Protein AF-A0AAD6Z0B3-F1 (afdb_monomer_lite)

Sequence (141 aa):
LFTPQLYPSNTAHHMPIITPNSPSMCVTHNVSGSTMAILSEQIQKGADIVNKVTTGTATWSELFSKHNFLHRYHNYIQVIALSQDAQQQMKWAGTVESKMQHLIMKLEFVDNLQLAHPFVKGFDRVVQYASEDEARDVLHG

InterPro domains:
  IPR007010 Poly(A) polymerase, RNA-binding domain [PF04926] (69-140)
  IPR007012 Poly(A) polymerase, central domain [PF04928] (3-66)
  IPR011068 Nucleotidyltransferase, class I-like, C-terminal [SSF55003] (67-140)

Radius of gyration: 20.33 Å; chains: 1; bounding box: 39×51×51 Å

Foldseek 3Di:
DQDCVVDVLNVPQPDFDWDPDPPIDGPSRLCDPQNSVVVVVLVVVLVVQVVCVVVVNHDPVVNVDDDPVVVPDPDDDDDDFDDPDPVVSVVRVVVVVVCVSVVQNVQVPDPPDDHDDDDPDDDDDDDDDDDPVVVVVVVVD

Secondary structure (DSSP, 8-state):
---TTT-GGGGG-SS--B-SSSSP-BTTTT--HHHHHHHHHHHHHHHHHHHHHHTTSS-HHHHTPPP-HHHH-S---------SSHHHHHHHHHHHHHHHHHHHHHHTTSTT-------SS--------SSHHHHHHHHH-

Organism: NCBI:txid1033008

Structure (mmCIF, N/CA/C/O backbone):
data_AF-A0AAD6Z0B3-F1
#
_entry.id   AF-A0AAD6Z0B3-F1
#
loop_
_atom_site.group_PDB
_atom_site.id
_atom_site.type_symbol
_atom_site.label_atom_id
_atom_site.label_alt_id
_atom_site.label_comp_id
_atom_site.label_asym_id
_atom_site.label_entity_id
_atom_site.label_seq_id
_atom_site.pdbx_PDB_ins_code
_atom_site.Cartn_x
_atom_site.Cartn_y
_atom_site.Cartn_z
_atom_site.occupancy
_atom_site.B_iso_or_equiv
_atom_site.auth_seq_id
_atom_site.auth_comp_id
_atom_site.auth_asym_id
_atom_site.auth_atom_id
_atom_site.pdbx_PDB_model_num
ATOM 1 N N . LEU A 1 1 ? 7.128 24.143 3.648 1.00 78.56 1 LEU A N 1
ATOM 2 C CA . LEU A 1 1 ? 6.215 24.260 4.803 1.00 78.56 1 LEU A CA 1
ATOM 3 C C . LEU A 1 1 ? 4.850 23.770 4.364 1.00 78.56 1 LEU A C 1
ATOM 5 O O . LEU A 1 1 ? 4.363 24.226 3.332 1.00 78.56 1 LEU A O 1
ATOM 9 N N . PHE A 1 2 ? 4.256 22.839 5.104 1.00 78.88 2 PHE A N 1
ATOM 10 C CA . PHE A 1 2 ? 2.896 22.399 4.827 1.00 78.88 2 PHE A CA 1
ATOM 11 C C . PHE A 1 2 ? 1.909 23.490 5.256 1.00 78.88 2 PHE A C 1
ATOM 13 O O . PHE A 1 2 ? 1.700 23.739 6.442 1.00 78.88 2 PHE A O 1
ATOM 20 N N . THR A 1 3 ? 1.329 24.182 4.281 1.00 82.00 3 THR A N 1
ATOM 21 C CA . THR A 1 3 ? 0.329 25.230 4.509 1.00 82.00 3 THR A CA 1
ATOM 22 C C . THR A 1 3 ? -0.716 25.182 3.392 1.00 82.00 3 THR A C 1
ATOM 24 O O . THR A 1 3 ? -0.493 25.776 2.337 1.00 82.00 3 THR A O 1
ATOM 27 N N . PRO A 1 4 ? -1.843 24.470 3.583 1.00 77.50 4 PRO A N 1
ATOM 28 C CA . PRO A 1 4 ? -2.897 24.328 2.571 1.00 77.50 4 PRO A CA 1
ATOM 29 C C . PRO A 1 4 ? -3.509 25.654 2.116 1.00 77.50 4 PRO A C 1
ATOM 31 O O . PRO A 1 4 ? -3.898 25.788 0.964 1.00 77.50 4 PRO A O 1
ATOM 34 N N . GLN A 1 5 ? -3.542 26.653 3.002 1.00 82.94 5 GLN A N 1
ATOM 35 C CA . GLN A 1 5 ? -4.079 27.982 2.690 1.00 82.94 5 GLN A CA 1
ATOM 36 C C . GLN A 1 5 ? -3.165 28.799 1.762 1.00 82.94 5 GLN A C 1
ATOM 38 O O . GLN A 1 5 ? -3.646 29.679 1.060 1.00 82.94 5 GLN A O 1
ATOM 43 N N . LEU A 1 6 ? -1.855 28.523 1.767 1.00 83.06 6 LEU A N 1
ATOM 44 C CA . LEU A 1 6 ? -0.868 29.256 0.964 1.00 83.06 6 LEU A CA 1
ATOM 45 C C . LEU A 1 6 ? -0.480 28.507 -0.314 1.00 83.06 6 LEU A C 1
ATOM 47 O O . LEU A 1 6 ? -0.166 29.135 -1.320 1.00 83.06 6 LEU A O 1
ATOM 51 N N . TYR A 1 7 ? -0.493 27.173 -0.281 1.00 86.00 7 TYR A N 1
ATOM 52 C CA . TYR A 1 7 ? -0.050 26.334 -1.390 1.00 86.00 7 TYR A CA 1
ATOM 53 C C . TYR A 1 7 ? -1.168 25.370 -1.800 1.00 86.00 7 TYR A C 1
ATOM 55 O O . TYR A 1 7 ? -1.411 24.396 -1.083 1.00 86.00 7 TYR A O 1
ATOM 63 N N . PRO A 1 8 ? -1.806 25.583 -2.965 1.00 86.56 8 PRO A N 1
ATOM 64 C CA . PRO A 1 8 ? -2.859 24.703 -3.471 1.00 86.56 8 PRO A CA 1
ATOM 65 C C . PRO A 1 8 ? -2.415 23.248 -3.654 1.00 86.56 8 PRO A C 1
ATOM 67 O O . PRO A 1 8 ? -3.218 22.339 -3.518 1.00 86.56 8 PRO A O 1
ATOM 70 N N . SER A 1 9 ? -1.128 22.987 -3.892 1.00 84.19 9 SER A N 1
ATOM 71 C CA . SER A 1 9 ? -0.613 21.612 -3.938 1.00 84.19 9 SER A CA 1
ATOM 72 C C . SER A 1 9 ? -0.830 20.851 -2.624 1.00 84.19 9 SER A C 1
ATOM 74 O O . SER A 1 9 ? -1.041 19.643 -2.646 1.00 84.19 9 SER A O 1
ATOM 76 N N . ASN A 1 10 ? -0.844 21.550 -1.484 1.00 84.56 10 ASN A N 1
ATOM 77 C CA . ASN A 1 10 ? -1.058 20.930 -0.181 1.00 84.56 10 ASN A CA 1
ATOM 78 C C . ASN A 1 10 ? -2.531 20.550 0.076 1.00 84.56 10 ASN A C 1
ATOM 80 O O . ASN A 1 10 ? -2.794 19.758 0.980 1.00 84.56 10 ASN A O 1
ATOM 84 N N . THR A 1 11 ? -3.496 21.096 -0.675 1.00 85.50 11 THR A N 1
ATOM 85 C CA . THR A 1 11 ? -4.917 20.721 -0.529 1.00 85.50 11 THR A CA 1
ATOM 86 C C . THR A 1 11 ? -5.237 19.392 -1.210 1.00 85.50 11 THR A C 1
ATOM 88 O O . THR A 1 11 ? -6.232 18.762 -0.868 1.00 85.50 11 THR A O 1
ATOM 91 N N . ALA A 1 12 ? -4.376 18.934 -2.124 1.00 87.00 12 ALA A N 1
ATOM 92 C CA . ALA A 1 12 ? -4.537 17.670 -2.836 1.00 87.00 12 ALA A CA 1
ATOM 93 C C . ALA A 1 12 ? -4.137 16.430 -2.007 1.00 87.00 12 ALA A C 1
ATOM 95 O O . ALA A 1 12 ? -4.318 15.306 -2.468 1.00 87.00 12 ALA A O 1
ATOM 96 N N . HIS A 1 13 ? -3.586 16.589 -0.797 1.00 89.31 13 HIS A N 1
ATOM 97 C CA . HIS A 1 13 ? -3.217 15.443 0.040 1.00 89.31 13 HIS A CA 1
ATOM 98 C C . HIS A 1 13 ? -4.446 14.772 0.663 1.00 89.31 13 HIS A C 1
ATOM 100 O O . HIS A 1 13 ? -5.167 15.387 1.445 1.00 89.31 13 HIS A O 1
ATOM 106 N N . HIS A 1 14 ? -4.624 13.478 0.390 1.00 90.56 14 HIS A N 1
ATOM 107 C CA . HIS A 1 14 ? -5.775 12.700 0.861 1.00 90.56 14 HIS A CA 1
ATOM 108 C C . HIS A 1 14 ? -5.764 12.398 2.368 1.00 90.56 14 HIS A C 1
ATOM 110 O O . HIS A 1 14 ? -6.819 12.358 2.995 1.00 90.56 14 HIS A O 1
ATOM 116 N N . MET A 1 15 ? -4.584 12.185 2.958 1.00 93.56 15 MET A N 1
ATOM 117 C CA . MET A 1 15 ? -4.430 11.875 4.384 1.00 93.56 15 MET A CA 1
ATOM 118 C C . MET A 1 15 ? -3.214 12.611 4.951 1.00 93.56 15 MET A C 1
ATOM 120 O O . MET A 1 15 ? -2.158 12.003 5.077 1.00 93.56 15 MET A O 1
ATOM 124 N N . PRO A 1 16 ? -3.289 13.914 5.256 1.00 93.12 16 PRO A N 1
ATOM 125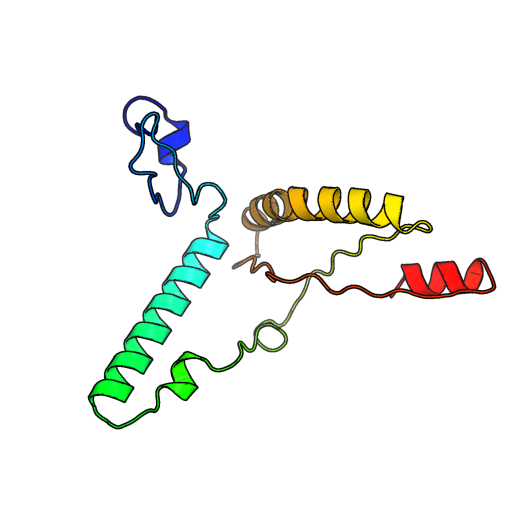 C CA . PRO A 1 16 ? -2.118 14.673 5.681 1.00 93.12 16 PRO A CA 1
ATOM 126 C C . PRO A 1 16 ? -1.659 14.291 7.099 1.00 93.12 16 PRO A C 1
ATOM 128 O O . PRO A 1 16 ? -2.334 14.589 8.081 1.00 93.12 16 PRO A O 1
ATOM 131 N N . ILE A 1 17 ? -0.476 13.678 7.210 1.00 94.06 17 ILE A N 1
ATOM 132 C CA . ILE A 1 17 ? 0.249 13.467 8.472 1.00 94.06 17 ILE A CA 1
ATOM 133 C C . ILE A 1 17 ? 1.519 14.313 8.408 1.00 94.06 17 ILE A C 1
ATOM 135 O O . ILE A 1 17 ? 2.332 14.155 7.495 1.00 94.06 17 ILE A O 1
ATOM 139 N N . ILE A 1 18 ? 1.667 15.255 9.339 1.00 94.25 18 ILE A N 1
ATOM 140 C CA . ILE A 1 18 ? 2.653 16.335 9.230 1.00 94.25 18 ILE A CA 1
ATOM 141 C C . ILE A 1 18 ? 3.826 16.101 10.178 1.00 94.25 18 ILE A C 1
ATOM 143 O O . ILE A 1 18 ? 3.631 15.771 11.348 1.00 94.25 18 ILE A O 1
ATOM 147 N N . THR A 1 19 ? 5.052 16.288 9.681 1.00 94.44 19 THR A N 1
ATOM 148 C CA . THR A 1 19 ? 6.248 16.240 10.529 1.00 94.44 19 THR A CA 1
ATOM 149 C C . THR A 1 19 ? 6.217 17.360 11.577 1.00 94.44 19 THR A C 1
ATOM 151 O O . THR A 1 19 ? 5.859 18.494 11.251 1.00 94.44 19 THR A O 1
ATOM 154 N N . PRO A 1 20 ? 6.625 17.087 12.831 1.00 93.06 20 PRO A N 1
ATOM 155 C CA . PRO A 1 20 ? 6.603 18.092 13.896 1.00 93.06 20 PRO A CA 1
ATOM 156 C C . PRO A 1 20 ? 7.752 19.109 13.796 1.00 93.06 20 PRO A C 1
ATOM 158 O O . PRO A 1 20 ? 7.715 20.144 14.456 1.00 93.06 20 PRO A O 1
ATOM 161 N N . ASN A 1 21 ? 8.792 18.822 13.005 1.00 90.81 21 ASN A N 1
ATOM 162 C CA . ASN A 1 21 ? 9.958 19.689 12.843 1.00 90.81 21 ASN A CA 1
ATOM 163 C C . ASN A 1 21 ? 9.741 20.769 11.768 1.00 90.81 21 ASN A C 1
ATOM 165 O O . ASN A 1 21 ? 8.898 20.637 10.883 1.00 90.81 21 ASN A O 1
ATOM 169 N N . SER A 1 22 ? 10.521 21.849 11.849 1.00 86.62 22 SER A N 1
ATOM 170 C CA . SER A 1 22 ? 10.525 22.916 10.844 1.00 86.62 22 SER A CA 1
ATOM 171 C C . SER A 1 22 ? 11.678 22.717 9.844 1.00 86.62 22 SER A C 1
ATOM 173 O O . SER A 1 22 ? 12.797 22.462 10.295 1.00 86.62 22 SER A O 1
ATOM 175 N N . PRO A 1 23 ? 11.454 22.863 8.520 1.00 88.06 23 PRO A N 1
ATOM 176 C CA . PRO A 1 23 ? 10.163 23.106 7.870 1.00 88.06 23 PRO A CA 1
ATOM 177 C C . PRO A 1 23 ? 9.278 21.849 7.851 1.00 88.06 23 PRO A C 1
ATOM 179 O O . PRO A 1 23 ? 9.723 20.775 7.453 1.00 88.06 23 PRO A O 1
ATOM 182 N N . SER A 1 24 ? 7.998 22.005 8.210 1.00 89.75 24 SER A N 1
ATOM 183 C CA . SER A 1 24 ? 7.053 20.883 8.244 1.00 89.75 24 SER A CA 1
ATOM 184 C C . SER A 1 24 ? 6.677 20.392 6.843 1.00 89.75 24 SER A C 1
ATOM 186 O O . SER A 1 24 ? 6.570 21.187 5.895 1.00 89.75 24 SER A O 1
ATOM 188 N N . MET A 1 25 ? 6.463 19.080 6.720 1.00 90.19 25 MET A N 1
ATOM 189 C CA . MET A 1 25 ? 6.116 18.387 5.475 1.00 90.19 25 MET A CA 1
ATOM 190 C C . MET A 1 25 ? 5.086 17.278 5.715 1.00 90.19 25 MET A C 1
ATOM 192 O O . MET A 1 25 ? 4.976 16.751 6.819 1.00 90.19 25 MET A O 1
ATOM 196 N N . CYS A 1 26 ? 4.348 16.906 4.667 1.00 92.25 26 CYS A N 1
ATOM 197 C CA . CYS A 1 26 ? 3.435 15.765 4.688 1.00 92.25 26 CYS A CA 1
ATOM 198 C C . CYS A 1 26 ? 4.206 14.461 4.420 1.00 92.25 26 CYS A C 1
ATOM 200 O O . CYS A 1 26 ? 4.753 14.270 3.330 1.00 92.25 26 CYS A O 1
ATOM 202 N N . VAL A 1 27 ? 4.251 13.549 5.395 1.00 93.31 27 VAL A N 1
ATOM 203 C CA . VAL A 1 27 ? 4.943 12.251 5.232 1.00 93.31 27 VAL A CA 1
ATOM 204 C C . VAL A 1 27 ? 4.137 11.262 4.392 1.00 93.31 27 VAL A C 1
ATOM 206 O O . VAL A 1 27 ? 4.692 10.389 3.738 1.00 93.31 27 VAL A O 1
ATOM 209 N N . THR A 1 28 ? 2.826 11.445 4.345 1.00 92.94 28 THR A N 1
ATOM 210 C CA . THR A 1 28 ? 1.847 10.629 3.618 1.00 92.94 28 THR A CA 1
ATOM 211 C C . THR A 1 28 ? 1.506 11.216 2.247 1.00 92.94 28 THR A C 1
ATOM 213 O O . THR A 1 28 ? 0.403 11.044 1.733 1.00 92.94 28 THR A O 1
ATOM 216 N N . HIS A 1 29 ? 2.453 11.911 1.613 1.00 90.38 29 HIS A N 1
ATOM 217 C CA . HIS A 1 29 ? 2.222 12.556 0.318 1.00 90.38 29 HIS A CA 1
ATOM 218 C C . HIS A 1 29 ? 1.916 11.575 -0.824 1.00 90.38 29 HIS A C 1
ATOM 220 O O . HIS A 1 29 ? 1.279 11.974 -1.791 1.00 90.38 29 HIS A O 1
ATOM 226 N N . ASN A 1 30 ? 2.320 10.307 -0.693 1.00 91.50 30 ASN A N 1
ATOM 227 C CA . ASN A 1 30 ? 2.044 9.247 -1.667 1.00 91.50 30 ASN A CA 1
ATOM 228 C C . ASN A 1 30 ? 0.691 8.547 -1.454 1.00 91.50 30 ASN A C 1
ATOM 230 O O . ASN A 1 30 ? 0.378 7.610 -2.178 1.00 91.50 30 ASN A O 1
ATOM 234 N N . VAL A 1 31 ? -0.118 8.952 -0.471 1.00 93.25 31 VAL A N 1
ATOM 235 C CA . VAL A 1 31 ? -1.461 8.379 -0.308 1.00 93.25 31 VAL A CA 1
ATOM 236 C C . VAL A 1 31 ? -2.348 8.865 -1.456 1.00 93.25 31 VAL A C 1
ATOM 238 O O . VAL A 1 31 ? -2.621 10.058 -1.566 1.00 93.25 31 VAL A O 1
ATOM 241 N N . SER A 1 32 ? -2.793 7.931 -2.297 1.00 93.00 32 SER A N 1
ATOM 242 C CA . SER A 1 32 ? -3.792 8.127 -3.356 1.00 93.00 32 SER A CA 1
ATOM 243 C C . SER A 1 32 ? -5.216 7.850 -2.860 1.00 93.00 32 SER A C 1
ATOM 245 O O . SER A 1 32 ? -5.399 7.302 -1.766 1.00 93.00 32 SER A O 1
ATOM 247 N N . GLY A 1 33 ? -6.226 8.144 -3.685 1.00 92.81 33 GLY A N 1
ATOM 248 C CA . GLY A 1 33 ? -7.628 7.869 -3.357 1.00 92.81 33 GLY A CA 1
ATOM 249 C C . GLY A 1 33 ? -7.896 6.391 -3.045 1.00 92.81 33 GLY A C 1
ATOM 250 O O . GLY A 1 33 ? -8.542 6.077 -2.043 1.00 92.81 33 GLY A O 1
ATOM 251 N N . SER A 1 34 ? -7.326 5.471 -3.828 1.00 93.81 34 SER A N 1
ATOM 252 C CA . SER A 1 34 ? -7.462 4.027 -3.599 1.00 93.81 34 SER A CA 1
ATOM 253 C C . SER A 1 34 ? -6.808 3.602 -2.292 1.00 93.81 34 SER A C 1
ATOM 255 O O . SER A 1 34 ? -7.430 2.924 -1.474 1.00 93.81 34 SER A O 1
ATOM 257 N N . THR A 1 35 ? -5.557 4.016 -2.063 1.00 94.19 35 THR A N 1
ATOM 258 C CA . THR A 1 35 ? -4.838 3.651 -0.830 1.00 94.19 35 THR A CA 1
ATOM 259 C C . THR A 1 35 ? -5.505 4.226 0.419 1.00 94.19 35 THR A C 1
ATOM 261 O O . THR A 1 35 ? -5.547 3.545 1.440 1.00 94.19 35 THR A O 1
ATOM 264 N N . MET A 1 36 ? -6.104 5.419 0.326 1.00 95.12 36 MET A N 1
ATOM 265 C CA . MET A 1 36 ? -6.914 6.009 1.391 1.00 95.12 36 MET A CA 1
ATOM 266 C C . MET A 1 36 ? -8.130 5.135 1.711 1.00 95.12 36 MET A C 1
ATOM 268 O O . MET A 1 36 ? -8.335 4.783 2.869 1.00 95.12 36 MET A O 1
ATOM 272 N N . ALA A 1 37 ? -8.897 4.724 0.696 1.00 94.75 37 ALA A N 1
ATOM 273 C CA . ALA A 1 37 ? -10.070 3.869 0.885 1.00 94.75 37 ALA A CA 1
ATOM 274 C C . ALA A 1 37 ? -9.708 2.522 1.538 1.00 94.75 37 ALA A C 1
ATOM 276 O O . ALA A 1 37 ? -10.383 2.075 2.468 1.00 94.75 37 ALA A O 1
ATOM 277 N N . ILE A 1 38 ? -8.607 1.903 1.099 1.00 94.56 38 ILE A N 1
ATOM 278 C CA . ILE A 1 38 ? -8.085 0.659 1.682 1.00 94.56 38 ILE A CA 1
ATOM 279 C C . ILE A 1 38 ? -7.690 0.874 3.142 1.00 94.56 38 ILE A C 1
ATOM 281 O O . ILE A 1 38 ? -8.053 0.072 4.001 1.00 94.56 38 ILE A O 1
ATOM 285 N N . LEU A 1 39 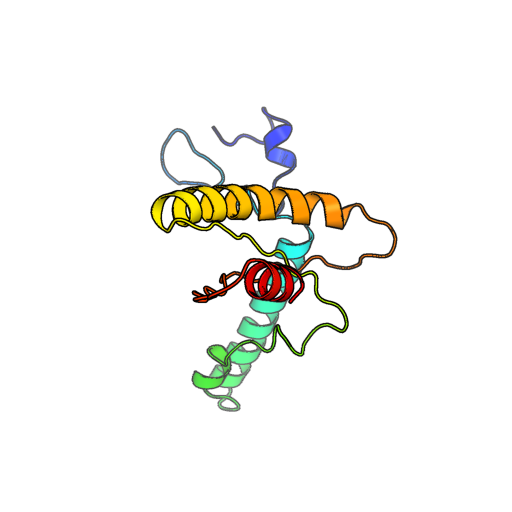? -6.960 1.952 3.433 1.00 95.38 39 LEU A N 1
ATOM 286 C CA . LEU A 1 39 ? -6.497 2.255 4.781 1.00 95.38 39 LEU A CA 1
ATOM 287 C C . LEU A 1 39 ? -7.671 2.516 5.731 1.00 95.38 39 LEU A C 1
ATOM 289 O O . LEU A 1 39 ? -7.695 1.955 6.824 1.00 95.38 39 LEU A O 1
ATOM 293 N N . SER A 1 40 ? -8.679 3.280 5.303 1.00 96.31 40 SER A N 1
ATOM 294 C CA . SER A 1 40 ? -9.910 3.489 6.072 1.00 96.31 40 SER A CA 1
ATOM 295 C C . SER A 1 40 ? -10.633 2.173 6.372 1.00 96.31 40 SER A C 1
ATOM 297 O O . SER A 1 40 ? -11.032 1.941 7.512 1.00 96.31 40 SER A O 1
ATOM 299 N N . GLU A 1 41 ? -10.747 1.277 5.389 1.00 95.75 41 GLU A N 1
ATOM 300 C CA . GLU A 1 41 ? -11.344 -0.047 5.590 1.00 95.75 41 GLU A CA 1
ATOM 301 C C . GLU A 1 41 ? -10.541 -0.896 6.591 1.00 95.75 41 GLU A C 1
ATOM 303 O O . GLU A 1 41 ? -11.127 -1.543 7.458 1.00 95.75 41 GLU A O 1
ATOM 308 N N . GLN A 1 42 ? -9.205 -0.905 6.497 1.00 95.56 42 GLN A N 1
ATOM 309 C CA . GLN A 1 42 ? -8.361 -1.664 7.427 1.00 95.56 42 GLN A CA 1
ATOM 310 C C . GLN A 1 42 ? -8.426 -1.109 8.853 1.00 95.56 42 GLN A C 1
ATOM 312 O O . GLN A 1 42 ? -8.484 -1.890 9.801 1.00 95.56 42 GLN A O 1
ATOM 317 N N . ILE A 1 43 ? -8.464 0.217 9.016 1.00 97.00 43 ILE A N 1
ATOM 318 C CA . ILE A 1 43 ? -8.620 0.858 10.329 1.00 97.00 43 ILE A CA 1
ATOM 319 C C . ILE A 1 43 ? -9.966 0.472 10.949 1.00 97.00 43 ILE A C 1
ATOM 321 O O . ILE A 1 43 ? -10.001 0.090 12.118 1.00 97.00 43 ILE A O 1
ATOM 325 N N . GLN A 1 44 ? -11.053 0.497 10.169 1.00 97.62 44 GLN A N 1
ATOM 326 C CA . GLN A 1 44 ? -12.369 0.087 10.661 1.00 97.62 44 GLN A CA 1
ATOM 327 C C . GLN A 1 44 ? -12.382 -1.390 11.073 1.00 97.62 44 GLN A C 1
ATOM 329 O O . GLN A 1 44 ? -12.798 -1.713 12.183 1.00 97.62 44 GLN A O 1
ATOM 334 N N . LYS A 1 45 ? -11.851 -2.285 10.229 1.00 96.50 45 LYS A N 1
ATOM 335 C CA . LYS A 1 45 ? -11.726 -3.714 10.564 1.00 96.50 45 LYS A CA 1
ATOM 336 C C . LYS A 1 45 ? -10.916 -3.937 11.839 1.00 96.50 45 LYS A C 1
ATOM 338 O O . LYS A 1 45 ? -11.298 -4.754 12.672 1.00 96.50 45 LYS A O 1
ATOM 343 N N . GLY A 1 46 ? -9.813 -3.207 12.003 1.00 97.19 46 GLY A N 1
ATOM 344 C CA . GLY A 1 46 ? -8.996 -3.254 13.211 1.00 97.19 46 GLY A CA 1
ATOM 345 C C . GLY A 1 46 ? -9.777 -2.820 14.451 1.00 97.19 46 GLY A C 1
ATOM 346 O O . GLY A 1 46 ? -9.741 -3.519 15.461 1.00 97.19 46 GLY A O 1
ATOM 347 N N . ALA A 1 47 ? -10.533 -1.722 14.362 1.00 97.62 47 ALA A N 1
ATOM 348 C CA . ALA A 1 47 ? -11.387 -1.250 15.450 1.00 97.62 47 ALA A CA 1
ATOM 349 C C . ALA A 1 47 ? -12.444 -2.297 15.845 1.00 97.62 47 ALA A C 1
ATOM 351 O O . ALA A 1 47 ? -12.622 -2.578 17.031 1.00 97.62 47 ALA A O 1
ATOM 352 N N . ASP A 1 48 ? -13.084 -2.935 14.863 1.00 97.44 48 ASP A N 1
ATOM 353 C CA . ASP A 1 48 ? -14.080 -3.982 15.103 1.00 97.44 48 ASP A CA 1
ATOM 354 C C . ASP A 1 48 ? -13.469 -5.203 15.812 1.00 97.44 48 ASP A C 1
ATOM 356 O O . ASP A 1 48 ? -14.066 -5.744 16.744 1.00 97.44 48 ASP A O 1
ATOM 360 N N . ILE A 1 49 ? -12.268 -5.631 15.405 1.00 97.19 49 ILE A N 1
ATOM 361 C CA . ILE A 1 49 ? -11.551 -6.742 16.050 1.00 97.19 49 ILE A CA 1
ATOM 362 C C . ILE A 1 49 ? -11.156 -6.367 17.479 1.00 97.19 49 ILE A C 1
ATOM 364 O O . ILE A 1 49 ? -11.391 -7.151 18.394 1.00 97.19 49 ILE A O 1
ATOM 368 N N . VAL A 1 50 ? -10.610 -5.168 17.699 1.00 97.75 50 VAL A N 1
ATOM 369 C CA . VAL A 1 50 ? -10.232 -4.704 19.043 1.00 97.75 50 VAL A CA 1
ATOM 370 C C . VAL A 1 50 ? -11.445 -4.693 19.976 1.00 97.75 50 VAL A C 1
ATOM 372 O O . VAL A 1 50 ? -11.351 -5.208 21.087 1.00 97.75 50 VAL A O 1
ATOM 375 N N . ASN A 1 51 ? -12.609 -4.227 19.512 1.00 97.62 51 ASN A N 1
ATOM 376 C CA . ASN A 1 51 ? -13.850 -4.277 20.291 1.00 97.62 51 ASN A CA 1
ATOM 377 C C . ASN A 1 51 ? -14.255 -5.717 20.665 1.00 97.62 51 ASN A C 1
ATOM 379 O O . ASN A 1 51 ? -14.680 -5.983 21.794 1.00 97.62 51 ASN A O 1
ATOM 383 N N . LYS A 1 52 ? -14.095 -6.677 19.745 1.00 97.38 52 LYS A N 1
ATOM 384 C CA . LYS A 1 52 ? -14.345 -8.102 20.025 1.00 97.38 52 LYS A CA 1
ATOM 385 C C . LYS A 1 52 ? -13.356 -8.678 21.036 1.00 97.38 52 LYS A C 1
ATOM 387 O O . LYS A 1 52 ? -13.757 -9.424 21.925 1.00 97.38 52 LYS A O 1
ATOM 392 N N . VAL A 1 53 ? -12.086 -8.288 20.954 1.00 97.25 53 VAL A N 1
ATOM 393 C CA . VAL A 1 53 ? -11.067 -8.678 21.937 1.00 97.25 53 VAL A CA 1
ATOM 394 C C . VAL A 1 53 ? -11.418 -8.126 23.321 1.00 97.25 53 VAL A C 1
ATOM 396 O O . VAL A 1 53 ? -11.379 -8.867 24.299 1.00 97.25 53 VAL A O 1
ATOM 399 N N . THR A 1 54 ? -11.845 -6.863 23.418 1.00 95.56 54 THR A N 1
ATOM 400 C CA . THR A 1 54 ? -12.277 -6.253 24.688 1.00 95.56 54 THR A CA 1
ATOM 401 C C . THR A 1 54 ? -13.507 -6.941 25.288 1.00 95.56 54 THR A C 1
ATOM 403 O O . THR A 1 54 ? -13.616 -7.036 26.507 1.00 95.56 54 THR A O 1
ATOM 406 N N . THR A 1 55 ? -14.413 -7.462 24.457 1.00 96.31 55 THR A N 1
ATOM 407 C CA . THR A 1 55 ? -15.592 -8.233 24.901 1.00 96.31 55 THR A CA 1
ATOM 408 C C . THR A 1 55 ? -15.311 -9.726 25.119 1.00 96.31 55 THR A C 1
ATOM 410 O O . THR A 1 55 ? -16.214 -10.462 25.507 1.00 96.31 55 THR A O 1
ATOM 413 N N . GLY A 1 56 ? -14.074 -10.187 24.890 1.00 95.06 56 GLY A N 1
ATOM 414 C CA . GLY A 1 56 ? -13.667 -11.585 25.069 1.00 95.06 56 GLY A CA 1
ATOM 415 C C . GLY A 1 56 ? -14.156 -12.542 23.976 1.00 95.06 56 GLY A C 1
ATOM 416 O O . GLY A 1 56 ? -14.136 -13.752 24.178 1.00 95.06 56 GLY A O 1
ATOM 417 N N . THR A 1 57 ? -14.604 -12.022 22.829 1.00 95.62 57 THR A N 1
ATOM 418 C CA . THR A 1 57 ? -15.158 -12.810 21.709 1.00 95.62 57 THR A CA 1
ATOM 419 C C . THR A 1 57 ? -14.172 -13.038 20.559 1.00 95.62 57 THR A C 1
ATOM 421 O O . THR A 1 57 ? -14.506 -13.741 19.608 1.00 95.62 57 THR A O 1
ATOM 424 N N . ALA A 1 58 ? -12.969 -12.468 20.645 1.00 95.88 58 ALA A N 1
ATOM 425 C CA . ALA A 1 58 ? -11.876 -12.642 19.689 1.00 95.88 58 ALA A CA 1
ATOM 426 C C . ALA A 1 58 ? -10.516 -12.616 20.403 1.00 95.88 58 ALA A C 1
ATOM 428 O O . ALA A 1 58 ? -10.412 -12.179 21.553 1.00 95.88 58 ALA A O 1
ATOM 429 N N . THR A 1 59 ? -9.458 -13.035 19.710 1.00 96.50 59 THR A N 1
ATOM 430 C CA . THR A 1 59 ? -8.078 -12.998 20.223 1.00 96.50 59 THR A CA 1
ATOM 431 C C . THR A 1 59 ? -7.201 -11.984 19.489 1.00 96.50 59 THR A C 1
ATOM 433 O O . THR A 1 59 ? -7.412 -11.673 18.320 1.00 96.50 59 THR A O 1
ATOM 436 N N . TRP A 1 60 ? -6.136 -11.505 20.145 1.00 95.69 60 TRP A N 1
ATOM 437 C CA . TRP A 1 60 ? -5.161 -10.594 19.523 1.00 95.69 60 TRP A CA 1
ATOM 438 C C . TRP A 1 60 ? -4.515 -11.159 18.250 1.00 95.69 60 TRP A C 1
ATOM 440 O O . TRP A 1 60 ? -4.136 -10.395 17.369 1.00 95.69 60 TRP A O 1
ATOM 450 N N . SER A 1 61 ? -4.414 -12.484 18.119 1.00 96.50 61 SER A N 1
ATOM 451 C CA . SER A 1 61 ? -3.913 -13.132 16.901 1.00 96.50 61 SER A CA 1
ATOM 452 C C . SER A 1 61 ? -4.767 -12.840 15.664 1.00 96.50 61 SER A C 1
ATOM 454 O O . SER A 1 61 ? -4.223 -12.797 14.563 1.00 96.50 61 SER A O 1
ATOM 456 N N . GLU A 1 62 ? -6.072 -12.597 15.819 1.00 94.81 62 GLU A N 1
ATOM 457 C CA . GLU A 1 62 ? -6.962 -12.264 14.700 1.00 94.81 62 GLU A CA 1
ATOM 458 C C . GLU A 1 62 ? -6.629 -10.895 14.097 1.00 94.81 62 GLU A C 1
ATOM 460 O O . GLU A 1 62 ? -6.658 -10.740 12.874 1.00 94.81 62 GLU A O 1
ATOM 465 N N . LEU A 1 63 ? -6.231 -9.928 14.934 1.00 95.81 63 LEU A N 1
ATOM 466 C CA . LEU A 1 63 ? -5.814 -8.591 14.496 1.00 95.81 63 LEU A CA 1
ATOM 467 C C . LEU A 1 63 ? -4.578 -8.645 13.585 1.00 95.81 63 LEU A C 1
ATOM 469 O O . LEU A 1 63 ? -4.454 -7.848 12.660 1.00 95.81 63 LEU A O 1
ATOM 473 N N . PHE A 1 64 ? -3.684 -9.606 13.828 1.00 95.50 64 PHE A N 1
ATOM 474 C CA . PHE A 1 64 ? -2.448 -9.808 13.065 1.00 95.50 64 PHE A CA 1
ATOM 475 C C . PHE A 1 64 ? -2.556 -10.936 12.033 1.00 95.50 64 PHE A C 1
ATOM 477 O O . PHE A 1 64 ? -1.541 -11.440 11.543 1.00 95.50 64 PHE A O 1
ATOM 484 N N . SER A 1 65 ? -3.778 -11.357 11.700 1.00 94.19 65 SER A N 1
ATOM 485 C CA . SER A 1 65 ? -4.000 -12.365 10.670 1.00 94.19 65 SER A CA 1
ATOM 486 C C . SER A 1 65 ? -3.448 -11.901 9.316 1.00 94.19 65 SER A C 1
ATOM 488 O O . SER A 1 65 ? -3.498 -10.726 8.944 1.00 94.19 65 SER A O 1
ATOM 490 N N . LYS A 1 66 ? -2.863 -12.839 8.564 1.00 91.94 66 LYS A N 1
ATOM 491 C CA . LYS A 1 66 ? -2.254 -12.533 7.267 1.00 91.94 66 LYS A CA 1
ATOM 492 C C . LYS A 1 66 ? -3.332 -12.066 6.286 1.00 91.94 66 LYS A C 1
ATOM 494 O O . LYS A 1 66 ? -4.363 -12.716 6.136 1.00 91.94 66 LYS A O 1
ATOM 499 N N . HIS A 1 67 ? -3.061 -10.979 5.564 1.00 89.56 67 HIS A N 1
ATOM 500 C CA . HIS A 1 67 ? -3.980 -10.466 4.553 1.00 89.56 67 HIS A CA 1
ATOM 501 C C . HIS A 1 67 ? -4.248 -11.498 3.440 1.00 89.56 67 HIS A C 1
ATOM 503 O O . HIS A 1 67 ? -3.372 -12.266 3.033 1.00 89.56 67 HIS A O 1
ATOM 509 N N . ASN A 1 68 ? -5.434 -11.438 2.845 1.00 90.88 68 ASN A N 1
ATOM 510 C CA . ASN A 1 68 ? -5.857 -12.301 1.741 1.00 90.88 68 ASN A CA 1
ATOM 511 C C . ASN A 1 68 ? -5.760 -11.614 0.366 1.00 90.88 68 ASN A C 1
ATOM 513 O O . ASN A 1 68 ? -6.518 -11.953 -0.536 1.00 90.88 68 ASN A O 1
ATOM 517 N N . PHE A 1 69 ? -4.831 -10.663 0.193 1.00 91.44 69 PHE A N 1
ATOM 518 C CA . PHE A 1 69 ? -4.695 -9.828 -1.012 1.00 91.44 69 PHE A CA 1
ATOM 519 C C . PHE A 1 69 ? -4.850 -10.594 -2.341 1.00 91.44 69 PHE A C 1
ATOM 521 O O . PHE A 1 69 ? -5.617 -10.161 -3.194 1.00 91.44 69 PHE A O 1
ATOM 528 N N . LEU A 1 70 ? -4.182 -11.747 -2.494 1.00 89.50 70 LEU A N 1
ATOM 529 C CA . LEU A 1 70 ? -4.180 -12.570 -3.721 1.00 89.50 70 LEU A CA 1
ATOM 530 C C . LEU A 1 70 ? -5.481 -13.347 -3.991 1.00 89.50 70 LEU A C 1
ATOM 532 O O . LEU A 1 70 ? -5.633 -13.921 -5.060 1.00 89.50 70 LEU A O 1
ATOM 536 N N . HIS A 1 71 ? -6.409 -13.369 -3.037 1.00 92.31 71 HIS A N 1
ATOM 537 C CA . HIS A 1 71 ? -7.729 -13.994 -3.187 1.00 92.31 71 HIS A CA 1
ATOM 538 C C . HIS A 1 71 ? -8.862 -12.965 -3.111 1.00 92.31 71 HIS A C 1
ATOM 540 O O . HIS A 1 71 ? -10.034 -13.315 -3.209 1.00 92.31 71 HIS A O 1
ATOM 546 N N . ARG A 1 72 ? -8.524 -11.696 -2.864 1.00 92.25 72 ARG A N 1
ATOM 547 C CA . ARG A 1 72 ? -9.489 -10.626 -2.620 1.00 92.25 72 ARG A CA 1
ATOM 548 C C . ARG A 1 72 ? -10.067 -10.042 -3.911 1.00 92.25 72 ARG A C 1
ATOM 550 O O . ARG A 1 72 ? -11.171 -9.505 -3.878 1.00 92.25 72 ARG A O 1
ATOM 557 N N . TYR A 1 73 ? -9.325 -10.103 -5.011 1.00 93.81 73 TYR A N 1
ATOM 558 C CA . TYR A 1 73 ? -9.675 -9.459 -6.272 1.00 93.81 73 TYR A CA 1
ATOM 559 C C . TYR A 1 73 ? -9.813 -10.494 -7.387 1.00 93.81 73 TYR A C 1
ATOM 561 O O . TYR A 1 73 ? -9.155 -11.528 -7.374 1.00 93.81 73 TYR A O 1
ATOM 569 N N . HIS A 1 74 ? -10.667 -10.200 -8.367 1.00 92.88 74 HIS A N 1
ATOM 570 C CA . HIS A 1 74 ? -10.821 -11.042 -9.556 1.00 92.88 74 HIS A CA 1
ATOM 571 C C . HIS A 1 74 ? 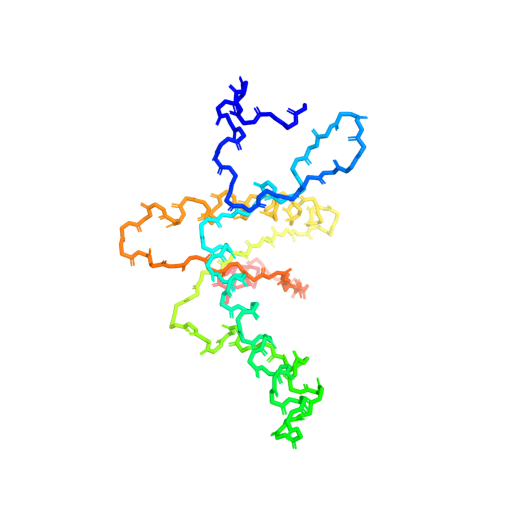-9.702 -10.826 -10.578 1.00 92.88 74 HIS A C 1
ATOM 573 O O . HIS A 1 74 ? -9.349 -11.748 -11.304 1.00 92.88 74 HIS A O 1
ATOM 579 N N . ASN A 1 75 ? -9.153 -9.610 -10.634 1.00 92.94 75 ASN A N 1
ATOM 580 C CA . ASN A 1 75 ? -8.169 -9.197 -11.627 1.00 92.94 75 ASN A CA 1
ATOM 581 C C . ASN A 1 75 ? -6.928 -8.636 -10.931 1.00 92.94 75 ASN A C 1
ATOM 583 O O . ASN A 1 75 ? -7.046 -7.901 -9.948 1.00 92.94 75 ASN A O 1
ATOM 587 N N . TYR A 1 76 ? -5.755 -8.946 -11.481 1.00 93.38 76 TYR A N 1
ATOM 588 C CA . TYR A 1 76 ? -4.462 -8.459 -11.010 1.00 93.38 76 TYR A CA 1
ATOM 589 C C . TYR A 1 76 ? -3.643 -7.945 -12.190 1.00 93.38 76 TYR A C 1
ATOM 591 O O . TYR A 1 76 ? -3.665 -8.530 -13.270 1.00 93.38 76 TYR A O 1
ATOM 599 N N . ILE A 1 77 ? -2.899 -6.864 -11.967 1.00 92.12 77 ILE A N 1
ATOM 600 C CA . ILE A 1 77 ? -1.897 -6.367 -12.911 1.00 92.12 77 ILE A CA 1
ATOM 601 C C . ILE A 1 77 ? -0.532 -6.769 -12.365 1.00 92.12 77 ILE A C 1
ATOM 603 O O . ILE A 1 77 ? -0.165 -6.374 -11.257 1.00 92.12 77 ILE A O 1
ATOM 607 N N . GLN A 1 78 ? 0.213 -7.549 -13.142 1.00 91.75 78 GLN A N 1
ATOM 608 C CA . GLN A 1 78 ? 1.583 -7.914 -12.815 1.00 91.75 78 GLN A CA 1
ATOM 609 C C . GLN A 1 78 ? 2.548 -6.967 -13.528 1.00 91.75 78 GLN A C 1
ATOM 611 O O . GLN A 1 78 ? 2.480 -6.793 -14.742 1.00 91.75 78 GLN A O 1
ATOM 616 N N . VAL A 1 79 ? 3.457 -6.362 -12.766 1.00 90.62 79 VAL A N 1
ATOM 617 C CA . VAL A 1 79 ? 4.562 -5.562 -13.301 1.00 90.62 79 VAL A CA 1
ATOM 618 C C . VAL A 1 79 ? 5.842 -6.346 -13.062 1.00 90.62 79 VAL A C 1
ATOM 620 O O . VAL A 1 79 ? 6.181 -6.635 -11.916 1.00 90.62 79 VAL A O 1
ATOM 623 N N . ILE A 1 80 ? 6.531 -6.713 -14.141 1.00 89.81 80 ILE A N 1
ATOM 624 C CA . ILE A 1 80 ? 7.753 -7.517 -14.087 1.00 89.81 80 ILE A CA 1
ATOM 625 C C . ILE A 1 80 ? 8.924 -6.647 -14.550 1.00 89.81 80 ILE A C 1
ATOM 627 O O . ILE A 1 80 ? 8.893 -6.076 -15.639 1.00 89.81 80 ILE A O 1
ATOM 631 N N . ALA A 1 81 ? 9.953 -6.538 -13.711 1.00 90.06 81 ALA A N 1
ATOM 632 C CA . ALA A 1 81 ? 11.203 -5.853 -14.021 1.00 90.06 81 ALA A CA 1
ATOM 633 C C . ALA A 1 81 ? 12.323 -6.893 -14.121 1.00 90.06 81 ALA A C 1
ATOM 635 O O . ALA A 1 81 ? 12.581 -7.607 -13.154 1.00 90.06 81 ALA A O 1
ATOM 636 N N . LEU A 1 82 ? 12.973 -6.986 -15.281 1.00 88.00 82 LEU A N 1
ATOM 637 C CA . LEU A 1 82 ? 13.983 -8.005 -15.574 1.00 88.00 82 LEU A CA 1
ATOM 638 C C . LEU A 1 82 ? 15.266 -7.354 -16.096 1.00 88.00 82 LEU A C 1
ATOM 640 O O . LEU A 1 82 ? 15.217 -6.359 -16.819 1.00 88.00 82 LEU A O 1
ATOM 644 N N . SER A 1 83 ? 16.401 -7.944 -15.737 1.00 89.12 83 SER A N 1
ATOM 645 C CA . SER A 1 83 ? 17.749 -7.568 -16.159 1.00 89.12 83 SER A CA 1
ATOM 646 C C . SER A 1 83 ? 18.644 -8.804 -16.086 1.00 89.12 83 SER A C 1
ATOM 648 O O . SER A 1 83 ? 18.401 -9.705 -15.285 1.00 89.12 83 SER A O 1
ATOM 650 N N . GLN A 1 84 ? 19.680 -8.846 -16.923 1.00 86.56 84 GLN A N 1
ATOM 651 C CA . GLN A 1 84 ? 20.626 -9.966 -16.986 1.00 86.56 84 GLN A CA 1
ATOM 652 C C . GLN A 1 84 ? 21.716 -9.883 -15.907 1.00 86.56 84 GLN A C 1
ATOM 654 O O . GLN A 1 84 ? 22.255 -10.905 -15.494 1.00 86.56 84 GLN A O 1
ATOM 659 N N . ASP A 1 85 ? 22.023 -8.675 -15.435 1.00 88.94 85 ASP A N 1
ATOM 660 C CA . ASP A 1 85 ? 23.024 -8.423 -14.400 1.00 88.94 85 ASP A CA 1
ATOM 661 C C . ASP A 1 85 ? 22.364 -7.998 -13.080 1.00 88.94 85 ASP A C 1
ATOM 663 O O . ASP A 1 85 ? 21.390 -7.238 -13.075 1.00 88.94 85 ASP A O 1
ATOM 667 N N . ALA A 1 86 ? 22.913 -8.465 -11.954 1.00 88.19 86 ALA A N 1
ATOM 668 C CA . ALA A 1 86 ? 22.369 -8.212 -10.621 1.00 88.19 86 ALA A CA 1
ATOM 669 C C . ALA A 1 86 ? 22.480 -6.737 -10.192 1.00 88.19 86 ALA A C 1
ATOM 671 O O . ALA A 1 86 ? 21.559 -6.193 -9.579 1.00 88.19 86 ALA A O 1
ATOM 672 N N . GLN A 1 87 ? 23.580 -6.059 -10.531 1.00 91.19 87 GLN A N 1
ATOM 673 C CA . GLN A 1 87 ? 23.773 -4.644 -10.213 1.00 91.19 87 GLN A CA 1
ATOM 674 C C . GLN A 1 87 ? 22.842 -3.761 -11.056 1.00 91.19 87 GLN A C 1
ATOM 676 O O . GLN A 1 87 ? 22.282 -2.780 -10.556 1.00 91.19 87 GLN A O 1
ATOM 681 N N . GLN A 1 88 ? 22.650 -4.117 -12.326 1.00 92.19 88 GLN A N 1
ATOM 682 C CA . GLN A 1 88 ? 21.661 -3.489 -13.197 1.00 92.19 88 GLN A CA 1
ATOM 683 C C . GLN A 1 88 ? 20.234 -3.761 -12.712 1.00 92.19 88 GLN A C 1
ATOM 685 O O . GLN A 1 88 ? 19.441 -2.823 -12.648 1.00 92.19 88 GLN A O 1
ATOM 690 N N . GLN A 1 89 ? 19.928 -4.989 -12.278 1.00 92.75 89 GLN A N 1
ATOM 691 C CA . GLN A 1 89 ? 18.611 -5.364 -11.761 1.00 92.75 89 GLN A CA 1
ATOM 692 C C . GLN A 1 89 ? 18.241 -4.546 -10.527 1.00 92.75 89 GLN A C 1
ATOM 694 O O . GLN A 1 89 ? 17.122 -4.059 -10.448 1.00 92.75 89 GLN A O 1
ATOM 699 N N . MET A 1 90 ? 19.172 -4.324 -9.596 1.00 91.50 90 MET A N 1
ATOM 700 C CA . MET A 1 90 ? 18.912 -3.497 -8.413 1.00 91.50 90 MET A CA 1
ATOM 701 C C . MET A 1 90 ? 18.493 -2.068 -8.795 1.00 91.50 90 MET A C 1
ATOM 703 O O . MET A 1 90 ? 17.510 -1.538 -8.275 1.00 91.50 90 MET A O 1
ATOM 707 N N . LYS A 1 91 ? 19.212 -1.444 -9.738 1.00 94.62 91 LYS A N 1
ATOM 708 C CA . LYS A 1 91 ? 18.883 -0.094 -10.227 1.00 94.62 91 LYS A CA 1
ATOM 709 C C . LYS A 1 91 ? 17.566 -0.083 -11.001 1.00 94.62 91 LYS A C 1
ATOM 7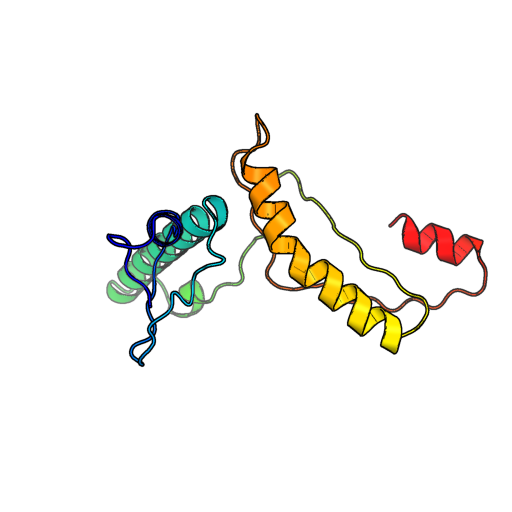11 O O . LYS A 1 91 ? 16.773 0.850 -10.862 1.00 94.62 91 LYS A O 1
ATOM 716 N N . TRP A 1 92 ? 17.341 -1.108 -11.817 1.00 93.62 92 TRP A N 1
ATOM 717 C CA . TRP A 1 92 ? 16.159 -1.216 -12.659 1.00 93.62 92 TRP A CA 1
ATOM 718 C C . TRP A 1 92 ? 14.895 -1.459 -11.836 1.00 93.62 92 TRP A C 1
ATOM 720 O O . TRP A 1 92 ? 13.933 -0.706 -11.967 1.00 93.62 92 TRP A O 1
ATOM 730 N N . ALA A 1 93 ? 14.934 -2.418 -10.912 1.00 92.25 93 ALA A N 1
ATOM 731 C CA . ALA A 1 93 ? 13.860 -2.693 -9.968 1.00 92.25 93 ALA A CA 1
ATOM 732 C C . ALA A 1 93 ? 13.510 -1.446 -9.147 1.00 92.25 93 ALA A C 1
ATOM 734 O O . ALA A 1 93 ? 12.345 -1.063 -9.116 1.00 92.25 93 ALA A O 1
ATOM 735 N N . GLY A 1 94 ? 14.504 -0.738 -8.593 1.00 92.44 94 GLY A N 1
ATOM 736 C CA . GLY A 1 94 ? 14.256 0.512 -7.863 1.00 92.44 94 GLY A CA 1
ATOM 737 C C . GLY A 1 94 ? 13.646 1.617 -8.738 1.00 92.44 94 GLY A C 1
ATOM 738 O O . GLY A 1 94 ? 12.789 2.381 -8.289 1.00 92.44 94 GLY A O 1
ATOM 739 N N . THR A 1 95 ? 14.025 1.681 -10.019 1.00 94.38 95 THR A N 1
ATOM 740 C CA . THR A 1 95 ? 13.413 2.613 -10.978 1.00 94.38 95 THR A CA 1
ATOM 741 C C . THR A 1 95 ? 11.943 2.271 -11.208 1.00 94.38 95 THR A C 1
ATOM 743 O O . THR A 1 95 ? 11.098 3.163 -11.118 1.00 94.38 95 THR A O 1
ATOM 746 N N . VAL A 1 96 ? 11.621 0.999 -11.454 1.00 93.81 96 VAL A N 1
ATOM 747 C CA . VAL A 1 96 ? 10.239 0.528 -11.635 1.00 93.81 96 VAL A CA 1
ATOM 748 C C . VAL A 1 96 ? 9.414 0.759 -10.367 1.00 93.81 96 VAL A C 1
ATOM 750 O O . VAL A 1 96 ? 8.330 1.339 -10.446 1.00 93.81 96 VAL A O 1
ATOM 753 N N . GLU A 1 97 ? 9.954 0.419 -9.196 1.00 91.50 97 GLU A N 1
ATOM 754 C CA . GLU A 1 97 ? 9.318 0.619 -7.891 1.00 91.50 97 GLU A CA 1
ATOM 755 C C . GLU A 1 97 ? 8.950 2.093 -7.660 1.00 91.50 97 GLU A C 1
ATOM 757 O O . GLU A 1 97 ? 7.804 2.405 -7.333 1.00 91.50 97 GLU A O 1
ATOM 762 N N . SER A 1 98 ? 9.858 3.029 -7.966 1.00 92.00 98 SER A N 1
ATOM 763 C CA . SER A 1 98 ? 9.593 4.475 -7.853 1.00 92.00 98 SER A CA 1
ATOM 764 C C . SER A 1 98 ? 8.438 4.976 -8.741 1.00 92.00 98 SER A C 1
ATOM 766 O O . SER A 1 98 ? 7.846 6.034 -8.493 1.00 92.00 98 SER A O 1
ATOM 768 N N . LYS A 1 99 ? 8.099 4.233 -9.803 1.00 93.19 99 LYS A N 1
ATOM 769 C CA . LYS A 1 99 ? 7.020 4.565 -10.744 1.00 93.19 99 LYS A CA 1
ATOM 770 C C . LYS A 1 99 ? 5.712 3.843 -10.440 1.00 93.19 99 LYS A C 1
ATOM 772 O O . LYS A 1 99 ? 4.689 4.261 -10.980 1.00 93.19 99 LYS A O 1
ATOM 777 N N . MET A 1 100 ? 5.700 2.864 -9.534 1.00 92.88 100 MET A N 1
ATOM 778 C CA . MET A 1 100 ? 4.478 2.158 -9.129 1.00 92.88 100 MET A CA 1
ATOM 779 C C . MET A 1 100 ? 3.402 3.128 -8.640 1.00 92.88 100 MET A C 1
ATOM 781 O O . MET A 1 100 ? 2.255 3.038 -9.070 1.00 92.88 100 MET A O 1
ATOM 785 N N . GLN A 1 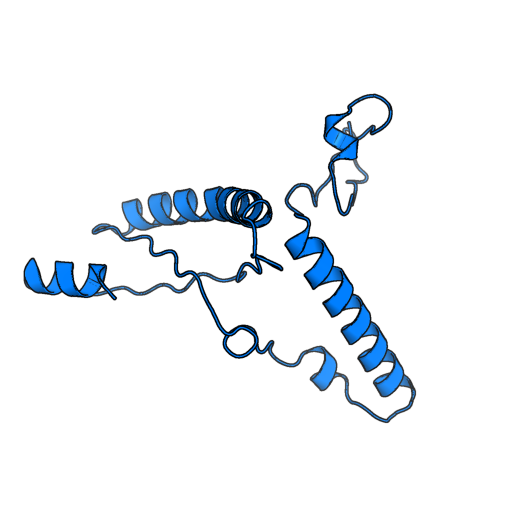101 ? 3.784 4.131 -7.844 1.00 90.38 101 GLN A N 1
ATOM 786 C CA . GLN A 1 101 ? 2.843 5.153 -7.380 1.00 90.38 101 GLN A CA 1
ATOM 787 C C . GLN A 1 101 ? 2.202 5.935 -8.534 1.00 90.38 101 GLN A C 1
ATOM 789 O O . GLN A 1 101 ? 1.003 6.201 -8.529 1.00 90.38 101 GLN A O 1
ATOM 794 N N . HIS A 1 102 ? 2.986 6.268 -9.559 1.00 92.19 102 HIS A N 1
ATOM 795 C CA . HIS A 1 102 ? 2.485 6.970 -10.738 1.00 92.19 102 HIS A CA 1
ATOM 796 C C . HIS A 1 102 ? 1.527 6.102 -11.557 1.00 92.19 102 HIS A C 1
ATOM 798 O O . HIS A 1 102 ? 0.555 6.621 -12.102 1.00 92.19 102 HIS A O 1
ATOM 804 N N . LEU A 1 103 ? 1.781 4.793 -11.634 1.00 93.56 103 LEU A N 1
ATOM 805 C CA . LEU A 1 103 ? 0.878 3.847 -12.282 1.00 93.56 103 LEU A CA 1
ATOM 806 C C . LEU A 1 103 ? -0.472 3.790 -11.556 1.00 93.56 103 LEU A C 1
ATOM 808 O O . LEU A 1 103 ? -1.502 3.931 -12.205 1.00 93.56 103 LEU A O 1
ATOM 812 N N . ILE A 1 104 ? -0.468 3.655 -10.226 1.00 92.94 104 ILE A N 1
ATOM 813 C CA . ILE A 1 104 ? -1.693 3.622 -9.406 1.00 92.94 104 ILE A CA 1
ATOM 814 C C . ILE A 1 104 ? -2.506 4.896 -9.614 1.00 92.94 104 ILE A C 1
ATOM 816 O O . ILE A 1 104 ? -3.688 4.816 -9.932 1.00 92.94 104 ILE A O 1
ATOM 820 N N . MET A 1 105 ? -1.861 6.064 -9.518 1.00 91.50 105 MET A N 1
ATOM 821 C CA . MET A 1 105 ? -2.536 7.347 -9.730 1.00 91.50 105 MET A CA 1
ATOM 822 C C . MET A 1 105 ? -3.172 7.441 -11.118 1.00 91.50 105 MET A C 1
ATOM 824 O O . MET A 1 105 ? -4.258 7.981 -11.241 1.00 91.50 105 MET A O 1
ATOM 828 N N . LYS A 1 106 ? -2.534 6.909 -12.169 1.00 93.31 106 LYS A N 1
ATOM 829 C CA . LYS A 1 106 ? -3.131 6.889 -13.514 1.00 93.31 106 LYS A CA 1
ATOM 830 C C . LYS A 1 106 ? -4.297 5.912 -13.626 1.00 93.31 106 LYS A C 1
ATOM 832 O O . LYS A 1 106 ? -5.280 6.233 -14.283 1.00 93.31 106 LYS A O 1
ATOM 837 N N . LEU A 1 107 ? -4.181 4.739 -13.005 1.00 94.12 107 LEU A N 1
ATOM 838 C CA . LEU A 1 107 ? -5.229 3.719 -13.004 1.00 94.12 107 LEU A CA 1
ATOM 839 C C . LEU A 1 107 ? -6.514 4.232 -12.342 1.00 94.12 107 LEU A C 1
ATOM 841 O O . LEU A 1 107 ? -7.597 3.920 -12.819 1.00 94.12 107 LEU A O 1
ATOM 845 N N . GLU A 1 108 ? -6.405 5.073 -11.314 1.00 90.94 108 GLU A N 1
ATOM 846 C CA . GLU A 1 108 ? -7.557 5.695 -10.642 1.00 90.94 108 GLU A CA 1
ATOM 847 C C . GLU A 1 108 ? -8.434 6.564 -11.556 1.00 90.94 108 GLU A C 1
ATOM 849 O O . GLU A 1 108 ? -9.601 6.776 -11.241 1.00 90.94 108 GLU A O 1
ATOM 854 N N . PHE A 1 109 ? -7.906 7.045 -12.685 1.00 90.44 109 PHE A N 1
ATOM 855 C CA . PHE A 1 109 ? -8.662 7.835 -13.665 1.00 90.44 109 PHE A CA 1
ATOM 856 C C . PHE A 1 109 ? -9.215 7.001 -14.826 1.00 90.44 109 PHE A C 1
ATOM 858 O O . PHE A 1 109 ? -9.799 7.561 -15.751 1.00 90.44 109 PHE A O 1
ATOM 865 N N . VAL A 1 110 ? -9.004 5.683 -14.825 1.00 93.50 110 VAL A N 1
ATOM 866 C CA . VAL A 1 110 ? -9.540 4.801 -15.864 1.00 93.50 110 VAL A CA 1
ATOM 867 C C . VAL A 1 110 ? -11.005 4.508 -15.567 1.00 93.50 110 VAL A C 1
ATOM 869 O O . VAL A 1 110 ? -11.345 3.964 -14.515 1.00 93.50 110 VAL A O 1
ATOM 872 N N . ASP A 1 111 ? -11.871 4.816 -16.531 1.00 89.44 111 ASP A N 1
ATOM 873 C CA . ASP A 1 111 ? -13.288 4.477 -16.453 1.00 89.44 111 ASP A CA 1
ATOM 874 C C . ASP A 1 111 ? -13.471 2.964 -16.245 1.00 89.44 111 ASP A C 1
ATOM 876 O O . ASP A 1 111 ? -12.822 2.141 -16.895 1.00 89.44 111 ASP A O 1
ATOM 880 N N . ASN A 1 112 ? -14.398 2.589 -15.363 1.00 89.00 112 ASN A N 1
ATOM 881 C CA . ASN A 1 112 ? -14.679 1.206 -14.946 1.00 89.00 112 ASN A CA 1
ATOM 882 C C . ASN A 1 112 ? -13.627 0.546 -14.032 1.00 89.00 112 ASN A C 1
ATOM 884 O O . ASN A 1 112 ? -13.745 -0.650 -13.757 1.00 89.00 112 ASN A O 1
ATOM 888 N N . LEU A 1 113 ? -12.646 1.287 -13.499 1.00 91.69 113 LEU A N 1
ATOM 889 C CA . LEU A 1 113 ? -11.807 0.803 -12.399 1.00 91.69 113 LEU A CA 1
ATOM 890 C C . LEU A 1 113 ? -12.266 1.396 -11.061 1.00 91.69 113 LEU A C 1
ATOM 892 O O . LEU A 1 113 ? -12.175 2.595 -10.834 1.00 91.69 113 LEU A O 1
ATOM 896 N N . GLN A 1 114 ? -12.732 0.546 -10.143 1.00 91.75 114 GLN A N 1
ATOM 897 C CA . GLN A 1 114 ? -13.217 1.008 -8.836 1.00 91.75 114 GLN A CA 1
ATOM 898 C C . GLN A 1 114 ? -12.087 1.300 -7.834 1.00 91.75 114 GLN A C 1
ATOM 900 O O . GLN A 1 114 ? -12.207 2.206 -7.013 1.00 91.75 114 GLN A O 1
ATOM 905 N N . LEU A 1 115 ? -11.026 0.489 -7.835 1.00 94.00 115 LEU A N 1
ATOM 906 C CA . LEU A 1 115 ? -9.964 0.553 -6.833 1.00 94.00 115 LEU A CA 1
ATOM 907 C C . LEU A 1 115 ? -8.662 -0.020 -7.395 1.00 94.00 115 LEU A C 1
ATOM 909 O O . LEU A 1 115 ? -8.634 -1.168 -7.839 1.00 94.00 115 LEU A O 1
ATOM 913 N N . ALA A 1 116 ? -7.572 0.737 -7.292 1.00 95.00 116 ALA A N 1
ATOM 914 C CA . ALA A 1 116 ? -6.224 0.252 -7.569 1.00 95.00 116 ALA A CA 1
ATOM 915 C C . ALA A 1 116 ? -5.501 -0.049 -6.244 1.00 95.00 116 ALA A C 1
ATOM 917 O O . ALA A 1 116 ? -5.023 0.856 -5.563 1.00 95.00 116 ALA A O 1
ATOM 918 N N . HIS A 1 117 ? -5.431 -1.326 -5.851 1.00 94.69 117 HIS A N 1
ATOM 919 C CA . HIS A 1 117 ? -4.761 -1.741 -4.612 1.00 94.69 117 HIS A CA 1
ATOM 920 C C . HIS A 1 117 ? -3.326 -2.213 -4.897 1.00 94.69 117 HIS A C 1
ATOM 922 O O . HIS A 1 117 ? -3.150 -3.329 -5.392 1.00 94.69 117 HIS A O 1
ATOM 928 N N . PRO A 1 118 ? -2.287 -1.417 -4.578 1.00 93.56 118 PRO A N 1
ATOM 929 C CA . PRO A 1 118 ? -0.910 -1.872 -4.716 1.00 93.56 118 PRO A CA 1
ATOM 930 C C . PRO A 1 118 ? -0.552 -2.947 -3.698 1.00 93.56 118 PRO A C 1
ATOM 932 O O . PRO A 1 118 ? -0.909 -2.861 -2.524 1.00 93.56 118 PRO A O 1
ATOM 935 N N . PHE A 1 119 ? 0.237 -3.923 -4.131 1.00 92.19 119 PHE A N 1
ATOM 936 C CA . PHE A 1 119 ? 0.870 -4.855 -3.213 1.00 92.19 119 PHE A CA 1
ATOM 937 C C . PHE A 1 119 ? 2.188 -4.265 -2.691 1.00 92.19 119 PHE A C 1
ATOM 939 O O . PHE A 1 119 ? 3.006 -3.787 -3.471 1.00 92.19 119 PHE A O 1
ATOM 946 N N . VAL A 1 120 ? 2.399 -4.292 -1.373 1.00 83.12 120 VAL A N 1
ATOM 947 C CA . VAL A 1 120 ? 3.521 -3.598 -0.703 1.00 83.12 120 VAL A CA 1
ATOM 948 C C . VAL A 1 120 ? 4.870 -4.316 -0.808 1.00 83.12 120 VAL A C 1
ATOM 950 O O . VAL A 1 120 ? 5.878 -3.785 -0.354 1.00 83.12 120 VAL A O 1
ATOM 953 N N . LYS A 1 121 ? 4.904 -5.537 -1.352 1.00 85.75 121 LYS A N 1
ATOM 954 C CA . LYS A 1 121 ? 6.113 -6.363 -1.401 1.00 85.75 121 LYS A CA 1
ATOM 955 C C . LYS A 1 121 ? 6.356 -6.900 -2.810 1.00 85.75 121 LYS A C 1
ATOM 957 O O . LYS A 1 121 ? 5.495 -7.571 -3.366 1.00 85.75 121 LYS A O 1
ATOM 962 N N . GLY A 1 122 ? 7.543 -6.656 -3.356 1.00 83.44 122 GLY A N 1
ATOM 963 C CA . GLY A 1 122 ? 7.987 -7.288 -4.598 1.00 83.44 122 GLY A CA 1
ATOM 964 C C . GLY A 1 122 ? 8.222 -8.795 -4.443 1.00 83.44 122 GLY A C 1
ATOM 965 O O . GLY A 1 122 ? 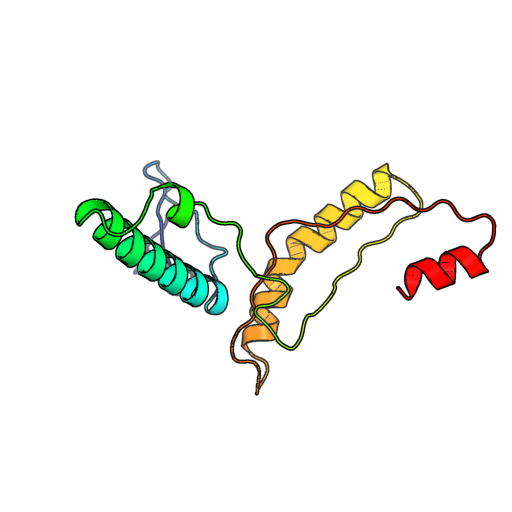8.448 -9.302 -3.341 1.00 83.44 122 GLY A O 1
ATOM 966 N N . PHE A 1 123 ? 8.173 -9.512 -5.562 1.00 86.81 123 PHE A N 1
ATOM 967 C CA . PHE A 1 123 ? 8.596 -10.907 -5.643 1.00 86.81 123 PHE A CA 1
ATOM 968 C C . PHE A 1 123 ? 9.878 -10.973 -6.464 1.00 86.81 123 PHE A C 1
ATOM 970 O O . PHE A 1 123 ? 9.870 -10.610 -7.638 1.00 86.81 123 PHE A O 1
ATOM 977 N N . ASP A 1 124 ? 10.955 -11.459 -5.853 1.00 85.25 124 ASP A N 1
ATOM 978 C CA . ASP A 1 124 ? 12.234 -11.635 -6.531 1.00 85.25 124 ASP A CA 1
ATOM 979 C C . ASP A 1 124 ? 12.381 -13.075 -7.018 1.00 85.25 124 ASP A C 1
ATOM 981 O O . ASP A 1 124 ? 12.151 -14.032 -6.272 1.00 85.25 124 ASP A O 1
ATOM 985 N N . ARG A 1 125 ? 12.794 -13.234 -8.276 1.00 85.00 125 ARG A N 1
ATOM 986 C CA . ARG A 1 125 ? 13.115 -14.529 -8.876 1.00 85.00 125 ARG A CA 1
ATOM 987 C C . ARG A 1 125 ? 14.398 -14.396 -9.684 1.00 85.00 125 ARG A C 1
ATOM 989 O O . ARG A 1 125 ? 14.497 -13.535 -10.551 1.00 85.00 125 ARG A O 1
ATOM 996 N N . VAL A 1 126 ? 15.358 -15.275 -9.414 1.00 84.94 126 VAL A N 1
ATOM 997 C CA . VAL A 1 126 ? 16.570 -15.427 -10.224 1.00 84.94 126 VAL A CA 1
ATOM 998 C C . VAL A 1 126 ? 16.408 -16.692 -11.049 1.00 84.94 126 VAL A C 1
ATOM 1000 O O . VAL A 1 126 ? 16.103 -17.751 -10.501 1.00 84.94 126 VAL A O 1
ATOM 1003 N N . VAL A 1 127 ? 16.580 -16.576 -12.362 1.00 84.00 127 VAL A N 1
ATOM 1004 C CA . VAL A 1 127 ? 16.490 -17.707 -13.287 1.00 84.00 127 VAL A CA 1
ATOM 1005 C C . VAL A 1 127 ? 17.800 -17.814 -14.048 1.00 84.00 127 VAL A C 1
ATOM 1007 O O . VAL A 1 127 ? 18.304 -16.817 -14.558 1.00 84.00 127 VAL A O 1
ATOM 1010 N N . GLN A 1 128 ? 18.352 -19.024 -14.099 1.00 82.69 128 GLN A N 1
ATOM 1011 C CA . GLN A 1 128 ? 19.437 -19.360 -15.011 1.00 82.69 128 GLN A CA 1
ATOM 1012 C C . GLN A 1 128 ? 18.828 -19.953 -16.277 1.00 82.69 128 GLN A C 1
ATOM 1014 O O . GLN A 1 128 ? 17.921 -20.777 -16.189 1.00 82.69 128 GLN A O 1
ATOM 1019 N N . TYR A 1 129 ? 19.323 -19.522 -17.428 1.00 82.00 129 TYR A N 1
ATOM 1020 C CA . TYR A 1 129 ? 18.916 -20.008 -18.741 1.00 82.00 129 TYR A CA 1
ATOM 1021 C C . TYR A 1 129 ? 20.172 -20.330 -19.553 1.00 82.00 129 TYR A C 1
ATOM 1023 O O . TYR A 1 129 ? 21.201 -19.667 -19.409 1.00 82.00 129 TYR A O 1
ATOM 1031 N N . ALA A 1 130 ? 20.097 -21.373 -20.372 1.00 80.69 130 ALA A N 1
ATOM 1032 C CA . ALA A 1 130 ? 21.186 -21.837 -21.224 1.00 80.69 130 ALA A CA 1
ATOM 1033 C C . ALA A 1 130 ? 21.057 -21.331 -22.670 1.00 80.69 130 ALA A C 1
ATOM 1035 O O . ALA A 1 130 ? 22.047 -21.318 -23.401 1.00 80.69 130 ALA A O 1
ATOM 1036 N N . SER A 1 131 ? 19.859 -20.905 -23.083 1.00 82.81 131 SER A N 1
ATOM 1037 C CA . SER A 1 131 ? 19.577 -20.424 -24.440 1.00 82.81 131 SER A CA 1
ATOM 1038 C C . SER A 1 131 ? 18.771 -19.122 -24.449 1.00 82.81 131 SER A C 1
ATOM 1040 O O . SER A 1 131 ? 18.100 -18.776 -23.475 1.00 82.81 131 SER A O 1
ATOM 1042 N N . GLU A 1 132 ? 18.824 -18.392 -25.566 1.00 77.12 132 GLU A N 1
ATOM 1043 C CA . GLU A 1 132 ? 17.996 -17.193 -25.764 1.00 77.12 132 GLU A CA 1
ATOM 1044 C C . GLU A 1 132 ? 16.495 -17.509 -25.777 1.00 77.12 132 GLU A C 1
ATOM 1046 O O . GLU A 1 132 ? 15.693 -16.663 -25.388 1.00 77.12 132 GLU A O 1
ATOM 1051 N N . ASP A 1 133 ? 16.107 -18.717 -26.190 1.00 80.62 133 ASP A N 1
ATOM 1052 C CA . ASP A 1 133 ? 14.704 -19.132 -26.213 1.00 80.62 133 ASP A CA 1
ATOM 1053 C C . ASP A 1 133 ? 14.176 -19.372 -24.792 1.00 80.62 133 ASP A C 1
ATOM 1055 O O . ASP A 1 133 ? 13.120 -18.856 -24.438 1.00 80.62 133 ASP A O 1
ATOM 1059 N N . GLU A 1 134 ? 14.968 -20.002 -23.917 1.00 79.81 134 GLU A N 1
ATOM 1060 C CA . GLU A 1 134 ? 14.642 -20.100 -22.485 1.00 79.81 134 GLU A CA 1
ATOM 1061 C C . GLU A 1 134 ? 14.565 -18.718 -21.816 1.00 79.81 134 GLU A C 1
ATOM 1063 O O . GLU A 1 134 ? 13.724 -18.486 -20.948 1.00 79.81 134 GLU A O 1
ATOM 1068 N N . ALA A 1 135 ? 15.411 -17.770 -22.234 1.00 75.38 135 ALA A N 1
ATOM 1069 C CA . ALA A 1 135 ? 15.344 -16.395 -21.743 1.00 75.38 135 ALA A CA 1
ATOM 1070 C C . ALA A 1 135 ? 14.035 -15.694 -22.156 1.00 75.38 135 ALA A C 1
ATOM 1072 O O . ALA A 1 135 ? 13.474 -14.931 -21.367 1.00 75.38 135 ALA A O 1
ATOM 1073 N N . ARG A 1 136 ? 13.534 -15.956 -23.374 1.00 75.81 136 ARG A N 1
ATOM 1074 C CA . ARG A 1 136 ? 12.247 -15.432 -23.871 1.00 75.81 136 ARG A CA 1
ATOM 1075 C C . ARG A 1 136 ? 11.060 -16.037 -23.135 1.00 75.81 136 ARG A C 1
ATOM 1077 O O . ARG A 1 136 ? 10.153 -15.294 -22.770 1.00 75.81 136 ARG A O 1
ATOM 1084 N N . ASP A 1 137 ? 11.087 -17.330 -22.845 1.00 78.00 137 ASP A N 1
ATOM 1085 C CA . ASP A 1 137 ? 10.017 -17.975 -22.079 1.00 78.00 137 ASP A CA 1
ATOM 1086 C C . ASP A 1 137 ? 9.910 -17.384 -20.664 1.00 78.00 137 ASP A C 1
ATOM 1088 O O . ASP A 1 137 ? 8.820 -17.062 -20.195 1.00 78.00 137 ASP A O 1
ATOM 1092 N N . VAL A 1 138 ? 11.047 -17.111 -20.012 1.00 75.38 138 VAL A N 1
ATOM 1093 C CA . VAL A 1 138 ? 11.084 -16.427 -18.704 1.00 75.38 138 VAL A CA 1
ATOM 1094 C C . VAL A 1 138 ? 10.527 -14.997 -18.771 1.00 75.38 138 VAL A C 1
ATOM 1096 O O . VAL A 1 138 ? 9.956 -14.518 -17.790 1.00 75.38 138 VAL A O 1
ATOM 1099 N N . LEU A 1 139 ? 10.678 -14.308 -19.907 1.00 69.56 139 LEU A N 1
ATOM 1100 C CA . LEU A 1 139 ? 10.143 -12.958 -20.127 1.00 69.56 139 LEU A CA 1
ATOM 1101 C C . LEU A 1 139 ? 8.614 -12.940 -20.284 1.00 69.56 139 LEU A C 1
ATOM 1103 O O . LEU A 1 139 ? 7.993 -11.927 -19.957 1.00 69.56 139 LEU A O 1
ATOM 1107 N N . HIS A 1 140 ? 8.014 -14.026 -20.777 1.00 68.50 140 HIS A N 1
ATOM 1108 C CA . HIS A 1 140 ? 6.576 -14.107 -21.051 1.00 68.50 140 HIS A CA 1
ATOM 1109 C C . HIS A 1 140 ? 5.727 -14.626 -19.881 1.00 68.50 140 HIS A C 1
ATOM 1111 O O . HIS A 1 140 ? 4.512 -14.417 -19.907 1.00 68.50 140 HIS A O 1
ATOM 1117 N N . GLY A 1 141 ? 6.365 -15.161 -18.833 1.00 55.59 141 GLY A N 1
ATOM 1118 C CA . GLY A 1 141 ? 5.711 -15.587 -17.590 1.00 55.59 141 GLY A CA 1
ATOM 1119 C C . GLY A 1 141 ? 5.373 -17.066 -17.561 1.00 55.59 141 GLY A C 1
ATOM 1120 O O . GLY A 1 141 ? 4.542 -17.496 -18.388 1.00 55.59 141 GLY A O 1
#

pLDDT: mean 90.06, std 6.58, range [55.59, 97.75]